Protein AF-A0AAV3XI80-F1 (afdb_monomer_lite)

Structure (mmCIF, N/CA/C/O backbone):
data_AF-A0AAV3XI80-F1
#
_entry.id   AF-A0AAV3XI80-F1
#
loop_
_atom_site.group_PDB
_atom_site.id
_atom_site.type_symbol
_atom_site.label_atom_id
_atom_site.label_alt_id
_atom_site.label_comp_id
_atom_site.label_asym_id
_atom_site.label_entity_id
_atom_site.label_seq_id
_atom_site.pdbx_PDB_ins_code
_atom_site.Cartn_x
_atom_site.Cartn_y
_atom_site.Cartn_z
_atom_site.occupancy
_atom_site.B_iso_or_equiv
_atom_site.auth_seq_id
_atom_site.auth_comp_id
_atom_site.auth_asym_id
_atom_site.auth_atom_id
_atom_site.pdbx_PDB_model_num
ATOM 1 N N . MET A 1 1 ? -12.464 -28.485 6.234 1.00 43.94 1 MET A N 1
ATOM 2 C CA . MET A 1 1 ? -12.632 -27.576 7.391 1.00 43.94 1 MET A CA 1
ATOM 3 C C . MET A 1 1 ? -13.169 -26.246 6.868 1.00 43.94 1 MET A C 1
ATOM 5 O O . MET A 1 1 ? -12.453 -25.568 6.142 1.00 43.94 1 MET A O 1
ATOM 9 N N . VAL A 1 2 ? -14.438 -25.920 7.130 1.00 58.50 2 VAL A N 1
ATOM 10 C CA . VAL A 1 2 ? -15.076 -24.680 6.644 1.00 58.50 2 VAL A CA 1
ATOM 11 C C . VAL A 1 2 ? -14.618 -23.522 7.533 1.00 58.50 2 VAL A C 1
ATOM 13 O O . VAL A 1 2 ? -14.799 -23.570 8.749 1.00 58.50 2 VAL A O 1
ATOM 16 N N . LYS A 1 3 ? -13.968 -22.505 6.955 1.00 66.88 3 LYS A N 1
ATOM 17 C CA . LYS A 1 3 ? -13.602 -21.285 7.688 1.00 66.88 3 LYS A CA 1
ATOM 18 C C . LYS A 1 3 ? -14.860 -20.434 7.860 1.00 66.88 3 LYS A C 1
ATOM 20 O O . LYS A 1 3 ? -15.544 -20.173 6.880 1.00 66.88 3 LYS A O 1
ATOM 25 N N . ALA A 1 4 ? -15.152 -20.010 9.089 1.00 74.50 4 ALA A N 1
ATOM 26 C CA . ALA A 1 4 ? -16.213 -19.043 9.348 1.00 74.50 4 ALA A CA 1
ATOM 27 C C . ALA A 1 4 ? -15.841 -17.707 8.693 1.00 74.50 4 ALA A C 1
ATOM 29 O O . ALA A 1 4 ? -14.723 -17.224 8.887 1.00 74.50 4 ALA A O 1
ATOM 30 N N . ILE A 1 5 ? -16.756 -17.155 7.899 1.00 78.50 5 ILE A N 1
ATOM 31 C CA . ILE A 1 5 ? -16.566 -15.886 7.202 1.00 78.50 5 ILE A CA 1
ATOM 32 C C . ILE A 1 5 ? -17.562 -14.881 7.766 1.00 78.50 5 ILE A C 1
ATOM 34 O O . ILE A 1 5 ? -18.748 -15.188 7.870 1.00 78.50 5 ILE A O 1
ATOM 38 N N . THR A 1 6 ? -17.070 -13.701 8.132 1.00 80.88 6 THR A N 1
ATOM 39 C CA . THR A 1 6 ? -17.883 -12.629 8.706 1.00 80.88 6 THR A CA 1
ATOM 40 C C . THR A 1 6 ? -17.968 -11.474 7.719 1.00 80.88 6 THR A C 1
ATOM 42 O O . THR A 1 6 ? -16.954 -11.071 7.138 1.00 80.88 6 THR A O 1
ATOM 45 N N . TYR A 1 7 ? -19.175 -10.940 7.557 1.00 81.19 7 TYR A N 1
ATOM 46 C CA . TYR A 1 7 ? -19.463 -9.774 6.731 1.00 81.19 7 TYR A CA 1
ATOM 47 C C . TYR A 1 7 ? -19.588 -8.541 7.621 1.00 81.19 7 TYR A C 1
ATOM 49 O O . TYR A 1 7 ? -20.214 -8.602 8.679 1.00 81.19 7 TYR A O 1
ATOM 57 N N . TRP A 1 8 ? -18.971 -7.443 7.199 1.00 79.56 8 TRP A N 1
ATOM 58 C CA . TRP A 1 8 ? -19.000 -6.168 7.905 1.00 79.56 8 TRP A CA 1
ATOM 59 C C . TRP A 1 8 ? -19.427 -5.063 6.955 1.00 79.56 8 TRP A C 1
ATOM 61 O O . TRP A 1 8 ? -18.959 -4.992 5.821 1.00 79.56 8 TRP A O 1
ATOM 71 N N . GLU A 1 9 ? -20.265 -4.174 7.460 1.00 79.75 9 GLU A N 1
ATOM 72 C CA . GLU A 1 9 ? -20.613 -2.917 6.821 1.00 79.75 9 GLU A CA 1
ATOM 73 C C . GLU A 1 9 ? -19.967 -1.796 7.633 1.00 79.75 9 GLU A C 1
ATOM 75 O O . GLU A 1 9 ? -20.142 -1.724 8.852 1.00 79.75 9 GLU A O 1
ATOM 80 N N . ILE A 1 10 ? -19.160 -0.964 6.977 1.00 74.69 10 ILE A N 1
ATOM 81 C CA . ILE A 1 10 ? -18.568 0.218 7.600 1.00 74.69 10 ILE A CA 1
ATOM 82 C C . ILE A 1 10 ? -19.129 1.437 6.883 1.00 74.69 10 ILE A C 1
ATOM 84 O O . ILE A 1 10 ? -18.866 1.645 5.695 1.00 74.69 10 ILE A O 1
ATOM 88 N N . THR A 1 11 ? -19.871 2.242 7.637 1.00 69.44 11 THR A N 1
ATOM 89 C CA . THR A 1 11 ? -20.332 3.564 7.220 1.00 69.44 11 THR A CA 1
ATOM 90 C C . THR A 1 11 ? -19.857 4.614 8.219 1.00 69.44 11 THR A C 1
ATOM 92 O O . THR A 1 11 ? -19.743 4.341 9.416 1.00 69.44 11 THR A O 1
ATOM 95 N N . THR A 1 12 ? -19.534 5.805 7.719 1.00 66.88 12 THR A N 1
ATOM 96 C CA . THR A 1 12 ? -19.098 6.942 8.545 1.00 66.88 12 THR A CA 1
ATOM 97 C C . THR A 1 12 ? -20.286 7.621 9.232 1.00 66.88 12 THR A C 1
ATOM 99 O O . THR A 1 12 ? -20.105 8.224 10.285 1.00 66.88 12 THR A O 1
ATOM 102 N N . ASP A 1 13 ? -21.488 7.497 8.658 1.00 60.41 13 ASP A N 1
ATOM 103 C CA . ASP A 1 13 ? -22.728 8.051 9.199 1.00 60.41 13 ASP A CA 1
ATOM 104 C C . ASP A 1 13 ? -23.920 7.182 8.757 1.00 60.41 13 ASP A C 1
ATOM 106 O O . ASP A 1 13 ? -24.078 6.892 7.569 1.00 60.41 13 ASP A O 1
ATOM 110 N N . THR A 1 14 ? -24.716 6.699 9.712 1.00 59.62 14 THR A N 1
ATOM 111 C CA . THR A 1 14 ? -25.793 5.716 9.476 1.00 59.62 14 THR A CA 1
ATOM 112 C C . THR A 1 14 ? -27.108 6.340 9.017 1.00 59.62 14 THR A C 1
ATOM 114 O O . THR A 1 14 ? -27.957 5.616 8.507 1.00 59.62 14 THR A O 1
ATOM 117 N N . GLU A 1 15 ? -27.300 7.652 9.193 1.00 65.25 15 GLU A N 1
ATOM 118 C CA . GLU A 1 15 ? -28.617 8.280 8.990 1.00 65.25 15 GLU A CA 1
ATOM 119 C C . GLU A 1 15 ? -28.716 9.184 7.751 1.00 65.25 15 GLU A C 1
ATOM 121 O O . GLU A 1 15 ? -29.821 9.411 7.263 1.00 65.25 15 GLU A O 1
ATOM 126 N N . THR A 1 16 ? -27.605 9.698 7.207 1.00 59.75 16 THR A N 1
ATOM 127 C CA . THR A 1 16 ? -27.656 10.784 6.199 1.00 59.75 16 THR A CA 1
ATOM 128 C C . THR A 1 16 ? -26.863 10.551 4.911 1.00 59.75 16 THR A C 1
ATOM 130 O O . THR A 1 16 ? -26.958 11.372 3.996 1.00 59.75 16 THR A O 1
ATOM 133 N N . MET A 1 17 ? -26.097 9.461 4.785 1.00 52.34 17 MET A N 1
ATOM 134 C CA . MET A 1 17 ? -25.157 9.301 3.668 1.00 52.34 17 MET A CA 1
ATOM 135 C C . MET A 1 17 ? -25.682 8.344 2.575 1.00 52.34 17 MET A C 1
ATOM 137 O O . MET A 1 17 ? -26.203 7.279 2.900 1.00 52.34 17 MET A O 1
ATOM 141 N N . PRO A 1 18 ? -25.560 8.689 1.275 1.00 58.09 18 PRO A N 1
ATOM 142 C CA . PRO A 1 18 ? -26.010 7.826 0.182 1.00 58.09 18 PRO A CA 1
ATOM 143 C C . PRO A 1 18 ? -25.082 6.606 -0.012 1.00 58.09 18 PRO A C 1
ATOM 145 O O . PRO A 1 18 ? -23.895 6.663 0.318 1.00 58.09 18 PRO A O 1
ATOM 148 N N . GLU A 1 19 ? -25.627 5.507 -0.557 1.00 57.25 19 GLU A N 1
ATOM 149 C CA . GLU A 1 19 ? -25.016 4.156 -0.639 1.00 57.25 19 GLU A CA 1
ATOM 150 C C . GLU A 1 19 ? -23.568 4.120 -1.166 1.00 57.25 19 GLU A C 1
ATOM 152 O O . GLU A 1 19 ? -22.780 3.241 -0.823 1.00 57.25 19 GLU A O 1
ATOM 157 N N . ASN A 1 20 ? -23.192 5.102 -1.979 1.00 60.88 20 ASN A N 1
ATOM 158 C CA . ASN A 1 20 ? -21.884 5.262 -2.609 1.00 60.88 20 ASN A CA 1
ATOM 159 C C . ASN A 1 20 ? -20.711 5.513 -1.640 1.00 60.88 20 ASN A C 1
ATOM 161 O O . ASN A 1 20 ? -19.561 5.494 -2.081 1.00 60.88 20 ASN A O 1
ATOM 165 N N . TYR A 1 21 ? -20.968 5.714 -0.346 1.00 60.56 21 TYR A N 1
ATOM 166 C CA . TYR A 1 21 ? -19.924 5.880 0.674 1.00 60.56 21 TYR A CA 1
ATOM 167 C C . TYR A 1 21 ? -19.842 4.719 1.678 1.00 60.56 21 TYR A C 1
ATOM 169 O O . TYR A 1 21 ? -18.978 4.731 2.559 1.00 60.56 21 TYR A O 1
ATOM 177 N N . THR A 1 22 ? -20.691 3.699 1.536 1.00 72.56 22 THR A N 1
ATOM 178 C CA . THR A 1 22 ? -20.679 2.507 2.391 1.00 72.56 22 THR A CA 1
ATOM 179 C C . THR A 1 22 ? -19.687 1.481 1.849 1.00 72.56 22 THR A C 1
ATOM 181 O O . THR A 1 22 ? -19.727 1.119 0.673 1.00 72.56 22 THR A O 1
ATOM 184 N N . THR A 1 23 ? -18.777 0.987 2.697 1.00 73.75 23 THR A N 1
ATOM 185 C CA . THR A 1 23 ? -17.828 -0.065 2.296 1.00 73.75 23 THR A CA 1
ATOM 186 C C . THR A 1 23 ? -18.173 -1.391 2.961 1.00 73.75 23 THR A C 1
ATOM 188 O O . THR A 1 23 ? -18.253 -1.487 4.187 1.00 73.75 23 THR A O 1
ATOM 191 N N . PHE A 1 24 ? -18.321 -2.430 2.141 1.00 81.62 24 PHE A N 1
ATOM 192 C CA . PHE A 1 24 ? -18.587 -3.793 2.590 1.00 81.62 24 PHE A CA 1
ATOM 193 C C . PHE A 1 24 ? -17.295 -4.612 2.636 1.00 81.62 24 PHE A C 1
ATOM 195 O O . PHE A 1 24 ? 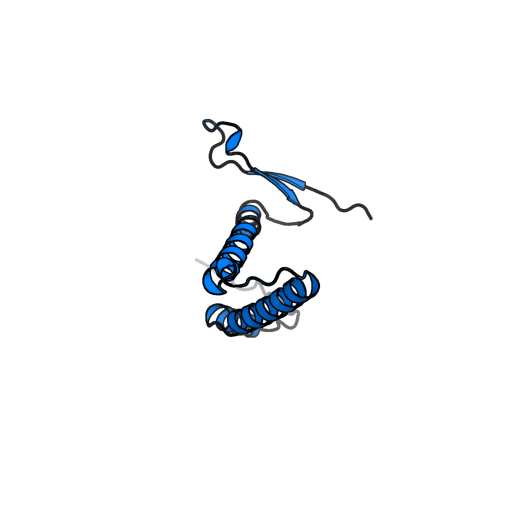-16.520 -4.637 1.678 1.00 81.62 24 PHE A O 1
ATOM 202 N N . PHE A 1 25 ? -17.078 -5.318 3.744 1.00 82.00 25 PHE A N 1
ATOM 203 C CA . PHE A 1 25 ? -15.908 -6.160 3.973 1.00 82.00 25 PHE A CA 1
ATOM 204 C C . PHE A 1 25 ? -16.296 -7.600 4.253 1.00 82.00 25 PHE A C 1
ATOM 206 O O . PHE A 1 25 ? -17.277 -7.888 4.933 1.00 82.00 25 PHE A O 1
ATOM 213 N N . MET A 1 26 ? -15.444 -8.510 3.798 1.00 83.62 26 MET A N 1
ATOM 214 C CA . MET A 1 26 ? -15.527 -9.932 4.092 1.00 83.62 26 MET A CA 1
ATOM 215 C C . MET A 1 26 ? -14.182 -10.366 4.666 1.00 83.62 26 MET A C 1
ATOM 217 O O . MET A 1 26 ? -13.138 -10.117 4.063 1.00 83.62 26 MET A O 1
ATOM 221 N N . THR A 1 27 ? -14.184 -10.979 5.849 1.00 82.94 27 THR A N 1
ATOM 222 C CA . THR A 1 27 ? -12.943 -11.388 6.517 1.00 82.94 27 THR A CA 1
ATOM 223 C C . THR A 1 27 ? -13.091 -12.721 7.241 1.00 82.94 27 THR A C 1
ATOM 225 O O . THR A 1 27 ? -14.169 -13.083 7.709 1.00 82.94 27 THR A O 1
ATOM 228 N N . ASN A 1 28 ? -11.985 -13.461 7.324 1.00 85.56 28 ASN A N 1
ATOM 229 C CA . ASN A 1 28 ? -11.856 -14.693 8.103 1.00 85.56 28 ASN A CA 1
ATOM 230 C C . ASN A 1 28 ? -11.116 -14.468 9.438 1.00 85.56 28 ASN A C 1
ATOM 232 O O . ASN A 1 28 ? -10.820 -15.434 10.148 1.00 85.56 28 ASN A O 1
ATOM 236 N N . ILE A 1 29 ? -10.786 -13.212 9.757 1.00 82.12 29 ILE A N 1
ATOM 237 C CA . ILE A 1 29 ? -10.088 -12.838 10.986 1.00 82.12 29 ILE A CA 1
ATOM 238 C C . ILE A 1 29 ? -11.066 -12.972 12.160 1.00 82.12 29 ILE A C 1
ATOM 240 O O . ILE A 1 29 ? -12.228 -12.578 12.068 1.00 82.12 29 ILE A O 1
ATOM 244 N N . LYS A 1 30 ? -10.600 -13.544 13.274 1.00 77.38 30 LYS A N 1
ATOM 245 C CA . LYS A 1 30 ? -11.377 -13.712 14.512 1.00 77.38 30 LYS A CA 1
ATOM 246 C C . LYS A 1 30 ? -10.862 -12.731 15.570 1.00 77.38 30 LYS A C 1
ATOM 248 O O . LYS A 1 30 ? -9.652 -12.605 15.719 1.00 77.38 30 LYS A O 1
ATOM 253 N N . GLY A 1 31 ? -11.749 -12.060 16.311 1.00 76.50 31 GLY A N 1
ATOM 254 C CA . GLY A 1 31 ? -11.377 -11.164 17.422 1.00 76.50 31 GLY A CA 1
ATOM 255 C C . GLY A 1 31 ? -12.169 -9.850 17.474 1.00 76.50 31 GLY A C 1
ATOM 256 O O . GLY A 1 31 ? -13.151 -9.675 16.752 1.00 76.50 31 GLY A O 1
ATOM 257 N N . LYS A 1 32 ? -11.742 -8.910 18.335 1.00 73.12 32 LYS A N 1
ATOM 258 C CA . LYS A 1 32 ? -12.301 -7.544 18.416 1.00 73.12 32 LYS A CA 1
ATOM 259 C C . LYS A 1 32 ? -11.886 -6.734 17.181 1.00 73.12 32 LYS A C 1
ATOM 261 O O . LYS A 1 32 ? -10.840 -6.103 17.169 1.00 73.12 32 LYS A O 1
ATOM 266 N N . LEU A 1 33 ? -12.724 -6.760 16.147 1.00 74.88 33 LEU A N 1
ATOM 267 C CA . LEU A 1 33 ? -12.426 -6.171 14.834 1.00 74.88 33 LEU A CA 1
ATOM 268 C C . LEU A 1 33 ? -13.023 -4.779 14.596 1.00 74.88 33 LEU A C 1
ATOM 270 O O . LEU A 1 33 ? -12.639 -4.132 13.630 1.00 74.88 33 LEU A O 1
ATOM 274 N N . LYS A 1 34 ? -13.926 -4.299 15.461 1.00 71.12 34 LYS A N 1
ATOM 275 C CA . LYS A 1 34 ? -14.735 -3.094 15.201 1.00 71.12 34 LYS A CA 1
ATOM 276 C C . LYS A 1 34 ? -13.904 -1.851 14.839 1.00 71.12 34 LYS A C 1
ATOM 278 O O . LYS A 1 34 ? -14.281 -1.133 13.924 1.00 71.12 34 LYS A O 1
ATOM 283 N N . ASN A 1 35 ? -12.770 -1.637 15.508 1.00 72.75 35 ASN A N 1
ATOM 284 C CA . ASN A 1 35 ? -11.892 -0.493 15.231 1.00 72.75 35 ASN A CA 1
ATOM 285 C C . ASN A 1 35 ? -10.724 -0.885 14.308 1.00 72.75 35 ASN A C 1
ATOM 287 O O . ASN A 1 35 ? -10.385 -0.163 13.381 1.00 72.75 35 ASN A O 1
ATOM 291 N N . THR A 1 36 ? -10.157 -2.076 14.506 1.00 80.38 36 THR A N 1
ATOM 292 C CA . THR A 1 36 ? -8.939 -2.520 13.812 1.00 80.38 36 THR A CA 1
ATOM 293 C C . THR A 1 36 ? -9.177 -2.933 12.356 1.00 80.38 36 THR A C 1
ATOM 295 O O . THR A 1 36 ? -8.262 -2.855 11.543 1.00 80.38 36 THR A O 1
ATOM 298 N N . LEU A 1 37 ? -10.387 -3.372 11.987 1.00 83.25 37 LEU A N 1
ATOM 299 C CA . LEU A 1 37 ? -10.685 -3.808 10.616 1.00 83.25 37 LEU A CA 1
ATOM 300 C C . LEU A 1 37 ? -10.558 -2.656 9.612 1.00 83.25 37 LEU A C 1
ATOM 302 O O . LEU A 1 37 ? -10.006 -2.849 8.528 1.00 83.25 37 LEU A O 1
ATOM 306 N N . GLY A 1 38 ? -11.023 -1.462 9.994 1.00 80.25 38 GLY A N 1
ATOM 307 C CA . GLY A 1 38 ? -10.871 -0.252 9.189 1.00 80.25 38 GLY A CA 1
ATOM 308 C C . GLY A 1 38 ? -9.401 0.114 8.989 1.00 80.25 38 GLY A C 1
ATOM 309 O O . GLY A 1 38 ? -8.985 0.370 7.860 1.00 80.25 38 GLY A O 1
ATOM 310 N N . ASP A 1 39 ? -8.601 0.058 10.055 1.00 83.00 39 ASP A N 1
ATOM 311 C CA . ASP A 1 39 ? -7.163 0.343 9.998 1.00 83.00 39 ASP A CA 1
ATOM 312 C C . ASP A 1 39 ? -6.415 -0.661 9.113 1.00 83.00 39 ASP A C 1
ATOM 314 O O . ASP A 1 39 ? -5.637 -0.263 8.244 1.00 83.00 39 ASP A O 1
ATOM 318 N N . ILE A 1 40 ? -6.703 -1.959 9.261 1.00 84.69 40 ILE A N 1
ATOM 319 C CA . ILE A 1 40 ? -6.111 -3.018 8.430 1.00 84.69 40 ILE A CA 1
ATOM 320 C C . ILE A 1 40 ? -6.466 -2.805 6.959 1.00 84.69 40 ILE A C 1
ATOM 322 O O . ILE A 1 40 ? -5.601 -2.924 6.094 1.00 84.69 40 ILE A O 1
ATOM 326 N N . TYR A 1 41 ? -7.719 -2.474 6.646 1.00 84.69 41 TYR A N 1
ATOM 327 C CA . TYR A 1 41 ? -8.105 -2.265 5.255 1.00 84.69 41 TYR A CA 1
ATOM 328 C C . TYR A 1 41 ? -7.476 -1.005 4.652 1.00 84.69 41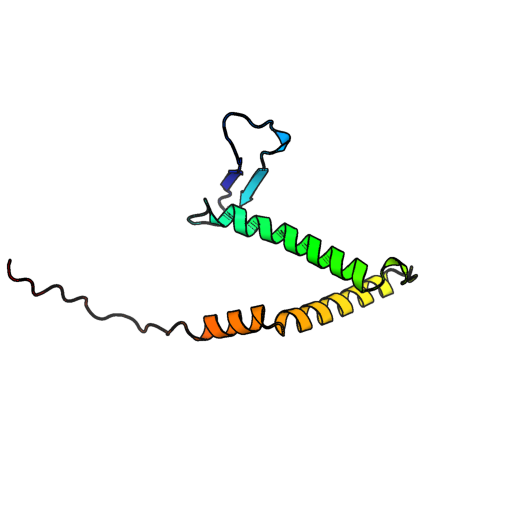 TYR A C 1
ATOM 330 O O . TYR A 1 41 ? -7.078 -1.016 3.485 1.00 84.69 41 TYR A O 1
ATOM 338 N N . ARG A 1 42 ? -7.303 0.060 5.445 1.00 83.12 42 ARG A N 1
ATOM 339 C CA . ARG A 1 42 ? -6.597 1.278 5.011 1.00 83.12 42 ARG A CA 1
ATOM 340 C C . ARG A 1 42 ? -5.148 1.006 4.597 1.00 83.12 42 ARG A C 1
ATOM 342 O O . ARG A 1 42 ? -4.636 1.722 3.738 1.00 83.12 42 ARG A O 1
ATOM 349 N N . LEU A 1 43 ? -4.505 -0.049 5.114 1.00 85.38 43 LEU A N 1
ATOM 350 C CA . LEU A 1 43 ? -3.175 -0.480 4.651 1.00 85.38 43 LEU A CA 1
ATOM 351 C C . LEU A 1 43 ? -3.141 -0.800 3.149 1.00 85.38 43 LEU A C 1
ATOM 353 O O . LEU A 1 43 ? -2.105 -0.611 2.515 1.00 85.38 43 LEU A O 1
ATOM 357 N N . ARG A 1 44 ? -4.266 -1.202 2.541 1.00 86.62 44 ARG A N 1
ATOM 358 C CA . ARG A 1 44 ? -4.351 -1.425 1.089 1.00 86.62 44 ARG A CA 1
ATOM 359 C C . ARG A 1 44 ? -4.024 -0.160 0.296 1.00 86.62 44 ARG A C 1
ATOM 361 O O . ARG A 1 44 ? -3.349 -0.239 -0.725 1.00 86.62 44 ARG A O 1
ATOM 368 N N . THR A 1 45 ? -4.477 1.000 0.762 1.00 87.75 45 THR A N 1
ATOM 369 C CA . THR A 1 45 ? -4.224 2.275 0.082 1.00 87.75 45 THR A CA 1
ATOM 370 C C . THR A 1 45 ? -2.729 2.604 0.070 1.00 87.75 45 THR A C 1
ATOM 372 O O . THR A 1 45 ? -2.208 3.099 -0.925 1.00 87.75 45 THR A O 1
ATOM 375 N N . TRP A 1 46 ? -1.998 2.257 1.133 1.00 85.38 46 TRP A N 1
ATOM 376 C CA . TRP A 1 46 ? -0.544 2.441 1.188 1.00 85.38 46 TRP A CA 1
ATOM 377 C C . TRP A 1 46 ? 0.206 1.596 0.155 1.00 85.38 46 TRP A C 1
ATOM 379 O O . TRP A 1 46 ? 1.201 2.059 -0.400 1.00 85.38 46 TRP A O 1
ATOM 389 N N . VAL A 1 47 ? -0.297 0.401 -0.169 1.00 85.69 47 VAL A N 1
ATOM 390 C CA . VAL A 1 47 ? 0.252 -0.422 -1.259 1.00 85.69 47 VAL A CA 1
ATOM 391 C C . VAL A 1 47 ? 0.109 0.298 -2.604 1.00 85.69 47 VAL A C 1
ATOM 393 O O . VAL A 1 47 ? 1.062 0.357 -3.381 1.00 85.69 47 VAL A O 1
ATOM 396 N N . GLU A 1 48 ? -1.052 0.898 -2.869 1.00 86.75 48 GLU A N 1
ATOM 397 C CA . GLU A 1 48 ? -1.293 1.676 -4.090 1.00 86.75 48 GLU A CA 1
ATOM 398 C C . GLU A 1 48 ? -0.361 2.891 -4.189 1.00 86.75 48 GLU A C 1
ATOM 400 O O . GLU A 1 48 ? 0.258 3.113 -5.236 1.00 86.75 48 GLU A O 1
ATOM 405 N N . TYR A 1 49 ? -0.197 3.637 -3.093 1.00 85.50 49 TYR A N 1
ATOM 406 C CA . TYR A 1 49 ? 0.743 4.757 -3.036 1.00 85.50 49 TYR A CA 1
ATOM 407 C C . TYR A 1 49 ? 2.188 4.313 -3.286 1.00 85.50 49 TYR A C 1
ATOM 409 O O . TYR A 1 49 ? 2.883 4.959 -4.073 1.00 85.50 49 TYR A O 1
ATOM 417 N N . GLY A 1 50 ? 2.620 3.187 -2.709 1.00 82.06 50 GLY A N 1
ATOM 418 C CA . GLY A 1 50 ? 3.949 2.621 -2.952 1.00 82.06 50 GLY A CA 1
ATOM 419 C C . GLY A 1 50 ? 4.185 2.309 -4.432 1.00 82.06 50 GLY A C 1
ATOM 420 O O . GLY A 1 50 ? 5.198 2.717 -5.003 1.00 82.06 50 GLY A O 1
ATOM 421 N N . PHE A 1 51 ? 3.214 1.677 -5.102 1.00 80.25 51 PHE A N 1
ATOM 422 C CA . PHE A 1 51 ? 3.299 1.427 -6.544 1.00 80.25 51 PHE A CA 1
ATOM 423 C C . PHE A 1 51 ? 3.296 2.709 -7.375 1.00 80.25 51 PHE A C 1
ATOM 425 O O . PHE A 1 51 ? 3.985 2.774 -8.396 1.00 80.25 51 PHE A O 1
ATOM 432 N N . ARG A 1 52 ? 2.526 3.725 -6.977 1.00 83.56 52 ARG A N 1
ATOM 433 C CA . ARG A 1 52 ? 2.500 5.016 -7.671 1.00 83.56 52 ARG A CA 1
ATOM 434 C C . ARG A 1 52 ? 3.855 5.710 -7.587 1.00 83.56 52 ARG A C 1
ATOM 436 O O . ARG A 1 52 ? 4.363 6.140 -8.620 1.00 83.56 52 ARG A O 1
ATOM 443 N N . GLN A 1 53 ? 4.451 5.741 -6.399 1.00 81.19 53 GLN A N 1
ATOM 444 C CA . GLN A 1 53 ? 5.778 6.306 -6.184 1.00 81.19 53 GLN A CA 1
ATOM 445 C C . GLN A 1 53 ? 6.840 5.541 -6.981 1.00 81.19 53 GLN A C 1
ATOM 447 O O . GLN A 1 53 ? 7.622 6.161 -7.690 1.00 81.19 53 GLN A O 1
ATOM 452 N N . CYS A 1 54 ? 6.811 4.202 -6.969 1.00 77.06 54 CYS A N 1
ATOM 453 C CA . CYS A 1 54 ? 7.741 3.396 -7.764 1.00 77.06 54 CYS A CA 1
ATOM 454 C C . CYS A 1 54 ? 7.655 3.726 -9.262 1.00 77.06 54 CYS A C 1
ATO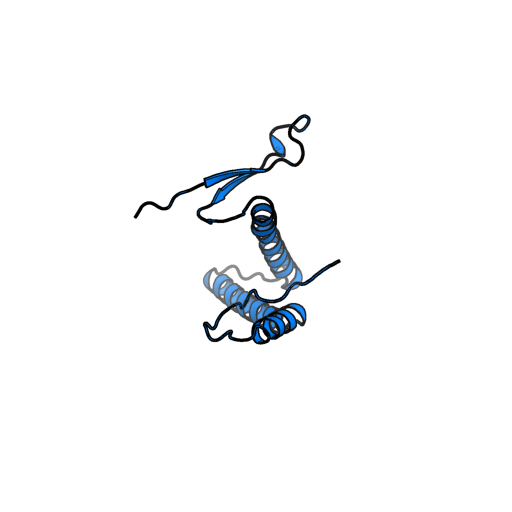M 456 O O . CYS A 1 54 ? 8.675 3.840 -9.927 1.00 77.06 54 CYS A O 1
ATOM 458 N N . LYS A 1 55 ? 6.453 3.919 -9.814 1.00 75.56 55 LYS A N 1
ATOM 459 C CA . LYS A 1 55 ? 6.300 4.267 -11.238 1.00 75.56 55 LYS A CA 1
ATOM 460 C C . LYS A 1 55 ? 6.769 5.689 -11.555 1.00 75.56 55 LYS A C 1
ATOM 462 O O . LYS A 1 55 ? 7.318 5.905 -12.633 1.00 75.56 55 LYS A O 1
ATOM 467 N N . GLN A 1 56 ? 6.516 6.641 -10.655 1.00 77.19 56 GLN A N 1
ATOM 468 C CA . GLN A 1 56 ? 6.869 8.051 -10.845 1.00 77.19 56 GLN A CA 1
ATOM 469 C C . GLN A 1 56 ? 8.377 8.290 -10.706 1.00 77.19 56 GLN A C 1
ATOM 471 O O . GLN A 1 56 ? 8.968 8.908 -11.584 1.00 77.19 56 GLN A O 1
ATOM 476 N N . GLU A 1 57 ? 8.997 7.758 -9.653 1.00 73.88 57 GLU A N 1
ATOM 477 C CA . GLU A 1 57 ? 10.415 7.982 -9.337 1.00 73.88 57 GLU A CA 1
ATOM 478 C C . GLU A 1 57 ? 11.360 7.175 -10.235 1.00 73.88 57 GLU A C 1
ATOM 480 O O . GLU A 1 57 ? 12.459 7.624 -10.546 1.00 73.88 57 GLU A O 1
ATOM 485 N N . LEU A 1 58 ? 10.947 5.986 -10.692 1.00 64.75 58 LEU A N 1
ATOM 486 C CA . LEU A 1 58 ? 11.802 5.134 -11.527 1.00 64.75 58 LEU A CA 1
ATOM 487 C C . LEU A 1 58 ? 11.642 5.355 -13.032 1.00 64.75 58 LEU A C 1
ATOM 489 O O . LEU A 1 58 ? 12.073 4.518 -13.827 1.00 64.75 58 LEU A O 1
ATOM 493 N N . GLY A 1 59 ? 11.038 6.475 -13.435 1.00 63.53 59 GLY A N 1
ATOM 494 C CA . GLY A 1 59 ? 10.997 6.871 -14.838 1.00 63.53 59 GLY A CA 1
ATOM 495 C C . GLY A 1 59 ? 10.291 5.846 -15.724 1.00 63.53 59 GLY A C 1
ATOM 496 O O . GLY A 1 59 ? 10.748 5.586 -16.834 1.00 63.53 59 GLY A O 1
ATOM 497 N N . TRP A 1 60 ? 9.169 5.265 -15.270 1.00 63.66 60 TRP A N 1
ATOM 498 C CA . TRP A 1 60 ? 8.357 4.350 -16.092 1.00 63.66 60 TRP A CA 1
ATOM 499 C C . TRP A 1 60 ? 8.034 4.944 -17.475 1.00 63.66 60 TRP A C 1
ATOM 501 O O . TRP A 1 60 ? 7.987 4.227 -18.469 1.00 63.66 60 TRP A O 1
ATOM 511 N N . THR A 1 61 ? 7.845 6.264 -17.550 1.00 63.66 61 THR A N 1
ATOM 512 C CA . THR A 1 61 ? 7.614 6.998 -18.803 1.00 63.66 61 THR A CA 1
ATOM 513 C C . THR A 1 61 ? 8.841 7.082 -19.713 1.00 63.66 61 THR A C 1
ATOM 515 O O . THR A 1 61 ? 8.680 7.268 -20.917 1.00 63.66 61 THR A O 1
ATOM 518 N N . ASP A 1 62 ? 10.046 6.952 -19.160 1.00 62.84 62 ASP A N 1
ATOM 519 C CA . ASP A 1 62 ? 11.322 7.038 -19.881 1.00 62.84 62 ASP A CA 1
ATOM 520 C C . ASP A 1 62 ? 11.828 5.645 -20.315 1.00 62.84 62 ASP A C 1
ATOM 522 O O . ASP A 1 62 ? 12.538 5.487 -21.312 1.00 62.84 62 ASP A O 1
ATOM 526 N N . TYR A 1 63 ? 11.390 4.589 -19.618 1.00 64.62 63 TYR A N 1
ATOM 527 C CA . TYR A 1 63 ? 11.769 3.203 -19.888 1.00 64.62 63 TYR A CA 1
ATOM 528 C C . TYR A 1 63 ? 10.975 2.606 -21.066 1.00 64.62 63 TYR A C 1
ATOM 530 O O . TYR A 1 63 ? 9.930 1.980 -20.905 1.00 64.62 63 TYR A O 1
ATOM 538 N N . ARG A 1 64 ? 11.493 2.747 -22.293 1.00 64.81 64 ARG A N 1
ATOM 539 C CA . ARG A 1 64 ? 10.890 2.193 -23.529 1.00 64.81 64 ARG A CA 1
ATOM 540 C C . ARG A 1 64 ? 11.143 0.694 -23.745 1.00 64.81 64 ARG A C 1
ATOM 542 O O . ARG A 1 64 ? 11.299 0.238 -24.878 1.00 64.81 64 ARG A O 1
ATOM 549 N N . VAL A 1 65 ? 11.221 -0.095 -22.678 1.00 62.72 65 VAL A N 1
ATOM 550 C CA . VAL A 1 65 ? 11.392 -1.548 -22.799 1.00 62.72 65 VAL A CA 1
ATOM 551 C C . VAL A 1 65 ? 10.030 -2.185 -23.045 1.00 62.72 65 VAL A C 1
ATOM 553 O O . VAL A 1 65 ? 9.198 -2.260 -22.152 1.00 62.72 65 VAL A O 1
ATOM 556 N N . THR A 1 66 ? 9.805 -2.653 -24.271 1.00 74.00 66 THR A N 1
ATOM 557 C CA . THR A 1 66 ? 8.538 -3.269 -24.707 1.00 74.00 66 THR A CA 1
ATOM 558 C C . THR A 1 66 ? 8.505 -4.787 -24.529 1.00 74.00 66 THR A C 1
ATOM 560 O O . THR A 1 66 ? 7.456 -5.411 -24.665 1.00 74.00 66 THR A O 1
ATOM 563 N N . ASN A 1 67 ? 9.647 -5.408 -24.229 1.00 83.44 67 ASN A N 1
ATOM 564 C CA . ASN A 1 67 ? 9.743 -6.852 -24.061 1.00 83.44 67 ASN A CA 1
ATOM 565 C C . ASN A 1 67 ? 9.363 -7.262 -22.630 1.00 83.44 67 ASN A C 1
ATOM 567 O O . ASN A 1 67 ? 10.058 -6.920 -21.670 1.00 83.44 67 ASN A O 1
ATOM 571 N N . PHE A 1 68 ? 8.297 -8.058 -22.511 1.00 83.94 68 PHE A N 1
ATOM 572 C CA . PHE A 1 68 ? 7.734 -8.539 -21.246 1.00 83.94 68 PHE A CA 1
ATOM 573 C C . PHE A 1 68 ? 8.765 -9.155 -20.296 1.00 83.94 68 PHE A C 1
ATOM 575 O O . PHE A 1 68 ? 8.790 -8.812 -19.117 1.00 83.94 68 PHE A O 1
ATOM 582 N N . LYS A 1 69 ? 9.685 -9.985 -20.803 1.00 88.19 69 LYS A N 1
ATOM 583 C CA . LYS A 1 69 ? 10.695 -10.650 -19.962 1.00 88.19 69 LYS A CA 1
ATOM 584 C C . LYS A 1 69 ? 11.629 -9.651 -19.275 1.00 88.19 69 LYS A C 1
ATOM 586 O O . LYS A 1 69 ? 12.082 -9.869 -18.152 1.00 88.19 69 LYS A O 1
ATOM 591 N N . HIS A 1 70 ? 11.936 -8.548 -19.954 1.00 83.50 70 HIS A N 1
ATOM 592 C CA . HIS A 1 70 ? 12.768 -7.491 -19.391 1.00 83.50 70 HIS A CA 1
ATOM 593 C C . HIS A 1 70 ? 11.986 -6.622 -18.402 1.00 83.50 70 HIS A C 1
ATOM 595 O O . HIS A 1 70 ? 12.551 -6.244 -17.379 1.00 83.50 70 HIS A O 1
ATOM 601 N N . ILE A 1 71 ? 10.694 -6.382 -18.651 1.00 82.81 71 ILE A N 1
ATOM 602 C CA . ILE A 1 71 ? 9.795 -5.678 -17.724 1.00 82.81 71 ILE A CA 1
ATOM 603 C C . ILE A 1 71 ? 9.674 -6.447 -16.400 1.00 82.81 71 ILE A C 1
ATOM 605 O O . ILE A 1 71 ? 9.837 -5.856 -15.336 1.00 82.81 71 ILE A O 1
ATOM 609 N N . GLU A 1 72 ? 9.454 -7.762 -16.445 1.00 87.25 72 GLU A N 1
ATOM 610 C CA . GLU A 1 72 ? 9.352 -8.602 -15.241 1.00 87.25 72 GLU A CA 1
ATOM 611 C C . GLU A 1 72 ? 10.647 -8.603 -14.424 1.00 87.25 72 GLU A C 1
ATOM 613 O O . GLU A 1 72 ? 10.630 -8.437 -13.200 1.00 87.25 72 GLU A O 1
ATOM 618 N N . ARG A 1 73 ? 11.795 -8.749 -15.100 1.00 87.44 73 ARG A N 1
ATOM 619 C CA . ARG A 1 73 ? 13.104 -8.713 -14.439 1.00 87.44 73 ARG A CA 1
ATOM 620 C C . ARG A 1 73 ? 13.383 -7.344 -13.825 1.00 87.44 73 ARG A C 1
ATOM 622 O O . ARG A 1 73 ? 13.903 -7.280 -12.714 1.00 87.44 73 ARG A O 1
ATOM 629 N N . TRP A 1 74 ? 13.029 -6.270 -14.527 1.00 83.31 74 TRP A N 1
ATOM 630 C CA . TRP A 1 74 ? 13.145 -4.911 -14.013 1.00 83.31 74 TRP A CA 1
ATOM 631 C C . TRP A 1 74 ? 12.292 -4.737 -12.753 1.00 83.31 74 TRP A C 1
ATOM 633 O O . TRP A 1 74 ? 12.845 -4.431 -11.701 1.00 83.31 74 TRP A O 1
ATOM 643 N N . TRP A 1 75 ? 10.994 -5.062 -12.807 1.00 84.75 75 TRP A N 1
ATOM 644 C CA . TRP A 1 75 ? 10.095 -4.995 -11.646 1.00 84.75 75 TRP A CA 1
ATOM 645 C C . TRP A 1 75 ? 10.599 -5.808 -10.457 1.00 84.75 75 TRP A C 1
ATOM 647 O O . TRP A 1 75 ? 10.515 -5.338 -9.324 1.00 84.75 75 TRP A O 1
ATOM 657 N N . SER A 1 76 ? 11.165 -6.990 -10.708 1.00 88.62 76 SER A N 1
ATOM 658 C CA . SER A 1 76 ? 11.745 -7.830 -9.657 1.00 88.62 76 SER A CA 1
ATOM 659 C C . SER A 1 76 ? 12.905 -7.127 -8.949 1.00 88.62 76 SER A C 1
ATOM 661 O O . SER A 1 76 ? 12.944 -7.094 -7.722 1.00 88.62 76 SER A O 1
ATOM 663 N N . ILE A 1 77 ? 13.819 -6.504 -9.703 1.00 87.69 77 ILE A N 1
ATOM 664 C CA . ILE A 1 77 ? 14.944 -5.741 -9.138 1.00 87.69 77 ILE A CA 1
ATOM 665 C C . ILE A 1 77 ? 14.430 -4.539 -8.342 1.00 87.69 77 ILE A C 1
ATOM 667 O O . ILE A 1 77 ? 14.878 -4.317 -7.217 1.00 87.69 77 ILE A O 1
ATOM 671 N N . ILE A 1 78 ? 13.468 -3.793 -8.892 1.00 83.81 78 ILE A N 1
ATOM 672 C CA . ILE A 1 78 ? 12.896 -2.618 -8.227 1.00 83.81 78 ILE A CA 1
ATOM 673 C C . ILE A 1 78 ? 12.235 -3.005 -6.907 1.00 83.81 78 ILE A C 1
ATOM 675 O O . ILE A 1 78 ? 12.501 -2.373 -5.886 1.00 83.81 78 ILE A O 1
ATOM 679 N N . LEU A 1 79 ? 11.435 -4.073 -6.898 1.00 85.12 79 LEU A N 1
ATOM 680 C CA . LEU A 1 79 ? 10.772 -4.547 -5.688 1.00 85.12 79 LEU A CA 1
ATOM 681 C C . LEU A 1 79 ? 11.790 -4.993 -4.628 1.00 85.12 79 LEU A C 1
ATOM 683 O O . LEU A 1 79 ? 11.620 -4.673 -3.451 1.00 85.12 79 LEU A O 1
ATOM 687 N N . CYS A 1 80 ? 12.874 -5.669 -5.026 1.00 89.50 80 CYS A N 1
ATOM 688 C CA . CYS A 1 80 ? 13.951 -6.058 -4.113 1.00 89.50 80 CYS A CA 1
ATOM 689 C C . CYS A 1 80 ? 14.658 -4.843 -3.497 1.00 89.50 80 CYS A C 1
ATOM 691 O O . CYS A 1 80 ? 14.809 -4.779 -2.276 1.00 89.50 80 CYS A O 1
ATOM 693 N N . VAL A 1 81 ? 15.064 -3.871 -4.319 1.00 88.38 81 VAL A N 1
ATOM 694 C CA . VAL A 1 81 ? 15.760 -2.662 -3.849 1.00 88.38 81 VAL A CA 1
ATOM 695 C C . VAL A 1 81 ? 14.847 -1.830 -2.949 1.00 88.38 81 VAL A C 1
ATOM 697 O O . VAL A 1 81 ? 15.258 -1.435 -1.859 1.00 88.38 81 VAL A O 1
ATOM 700 N N . TYR A 1 82 ? 13.592 -1.625 -3.351 1.00 84.62 82 TYR A N 1
ATOM 701 C CA . TYR A 1 82 ? 12.604 -0.901 -2.553 1.00 84.62 82 TYR A CA 1
ATOM 702 C C . TYR A 1 82 ? 12.352 -1.582 -1.203 1.00 84.62 82 TYR A C 1
ATOM 704 O O . TYR A 1 82 ? 12.316 -0.911 -0.173 1.00 84.62 82 TYR A O 1
ATOM 712 N N . THR A 1 83 ? 12.244 -2.915 -1.181 1.00 86.38 83 THR A N 1
ATOM 713 C CA . THR A 1 83 ? 12.095 -3.685 0.065 1.00 86.38 83 THR A CA 1
ATOM 714 C C . THR A 1 83 ? 13.322 -3.531 0.963 1.00 86.38 83 THR A C 1
ATOM 716 O O . THR A 1 83 ? 13.175 -3.265 2.153 1.00 86.38 83 THR A O 1
ATOM 719 N N . MET A 1 84 ? 14.532 -3.631 0.403 1.00 89.75 84 MET A N 1
ATOM 720 C CA . MET A 1 84 ? 15.782 -3.462 1.151 1.00 89.75 84 MET A CA 1
ATOM 721 C C . MET A 1 84 ? 15.876 -2.072 1.797 1.00 89.75 84 MET A C 1
ATOM 723 O O . MET A 1 84 ? 16.171 -1.962 2.986 1.00 89.75 84 MET A O 1
ATOM 727 N N . ILE A 1 85 ? 15.581 -1.014 1.038 1.00 86.81 85 ILE A N 1
ATOM 728 C CA . ILE A 1 85 ? 15.598 0.366 1.541 1.00 86.81 85 ILE A CA 1
ATOM 729 C C . ILE A 1 85 ? 14.510 0.570 2.601 1.00 86.81 85 ILE A C 1
ATOM 731 O O . ILE A 1 85 ? 14.778 1.162 3.645 1.00 86.81 85 ILE A O 1
ATOM 735 N N . SER A 1 86 ? 13.302 0.047 2.369 1.00 85.38 86 SER A N 1
ATOM 736 C CA . SER A 1 86 ? 12.190 0.156 3.320 1.00 85.38 86 SER A CA 1
ATOM 737 C C . SER A 1 86 ? 12.532 -0.498 4.658 1.00 85.38 86 SER A C 1
ATOM 739 O O . SER A 1 86 ? 12.317 0.108 5.706 1.00 85.38 86 SER A O 1
ATOM 741 N N . LEU A 1 87 ? 13.136 -1.690 4.633 1.00 84.62 87 LEU A N 1
ATOM 742 C CA . LEU A 1 87 ? 13.576 -2.397 5.838 1.00 84.62 87 LEU A CA 1
ATOM 743 C C . LEU A 1 87 ? 14.696 -1.663 6.587 1.00 84.62 87 LEU A C 1
ATOM 745 O O . LEU A 1 87 ? 14.758 -1.745 7.811 1.00 84.62 87 LEU A O 1
ATOM 749 N N . ASN A 1 88 ? 15.549 -0.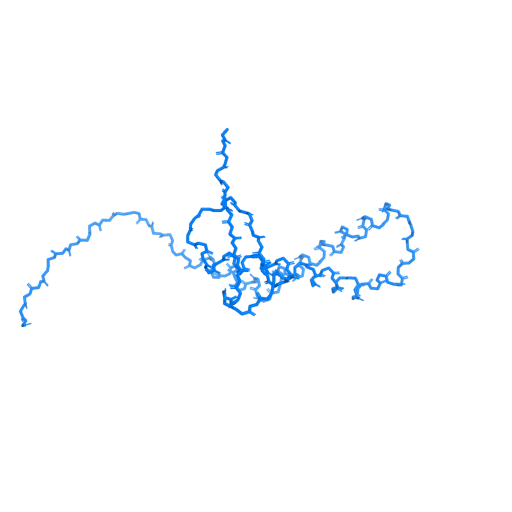930 5.869 1.00 84.88 88 ASN A N 1
ATOM 750 C CA . ASN A 1 88 ? 16.620 -0.130 6.463 1.00 84.88 88 ASN A CA 1
ATOM 751 C C . ASN A 1 88 ? 16.159 1.267 6.925 1.00 84.88 88 ASN A C 1
ATOM 753 O O . ASN A 1 88 ? 16.962 2.059 7.413 1.00 84.88 88 ASN A O 1
ATOM 757 N N . SER A 1 89 ? 14.880 1.608 6.753 1.00 86.25 89 SER A N 1
ATOM 758 C CA . SER A 1 89 ? 14.353 2.891 7.214 1.00 86.25 89 SER A CA 1
ATOM 759 C C . SER A 1 89 ? 14.180 2.913 8.735 1.00 86.25 89 SER A C 1
ATOM 761 O O . SER A 1 89 ? 13.837 1.908 9.363 1.00 86.25 89 SER A O 1
ATOM 763 N N . GLN A 1 90 ? 14.357 4.094 9.334 1.00 79.25 90 GLN A N 1
ATOM 764 C CA . GLN A 1 90 ? 14.294 4.282 10.787 1.00 79.25 90 GLN A CA 1
ATOM 765 C C . GLN A 1 90 ? 12.979 3.777 11.405 1.00 79.25 90 GLN A C 1
ATOM 767 O O . GLN A 1 90 ? 12.988 3.259 12.518 1.00 79.25 90 GLN A O 1
ATOM 772 N N . ALA A 1 91 ? 11.861 3.892 10.680 1.00 81.75 91 ALA A N 1
ATOM 773 C CA . ALA A 1 91 ? 10.548 3.434 11.131 1.00 81.75 91 ALA A CA 1
ATOM 774 C C . ALA A 1 91 ? 10.461 1.903 11.270 1.00 81.75 91 ALA A C 1
ATOM 776 O O . ALA A 1 91 ? 9.833 1.402 12.199 1.00 81.75 91 ALA A O 1
ATOM 777 N N . PHE A 1 92 ? 11.102 1.148 10.374 1.00 79.50 92 PHE A N 1
ATOM 778 C CA . PHE A 1 92 ? 11.142 -0.315 10.467 1.00 79.50 92 PHE A CA 1
ATOM 779 C C . PHE A 1 92 ? 12.219 -0.801 11.441 1.00 79.50 92 PHE A C 1
ATOM 781 O O . PHE A 1 92 ? 12.005 -1.789 12.148 1.00 79.50 92 PHE A O 1
ATOM 788 N N . LEU A 1 93 ? 13.341 -0.085 11.542 1.00 82.56 93 LEU A N 1
ATOM 789 C CA . LEU A 1 93 ? 14.375 -0.365 12.540 1.00 82.56 93 LEU A CA 1
ATOM 790 C C . LEU A 1 93 ? 13.846 -0.182 13.972 1.00 82.56 93 LEU A C 1
ATOM 792 O O . LEU A 1 93 ? 14.074 -1.049 14.814 1.00 82.56 93 LEU A O 1
ATOM 796 N N . SER A 1 94 ? 13.080 0.882 14.240 1.00 81.88 94 SER A N 1
ATOM 797 C CA . SER A 1 94 ? 12.472 1.115 15.558 1.00 81.88 94 SER A CA 1
ATOM 798 C C . SER A 1 94 ? 11.395 0.082 15.908 1.00 81.88 94 SER A C 1
ATOM 800 O O . SER A 1 94 ? 11.330 -0.373 17.050 1.00 81.88 94 SER A O 1
ATOM 802 N N . LEU A 1 95 ? 10.599 -0.368 14.929 1.00 81.06 95 LEU A N 1
ATOM 803 C CA . LEU A 1 95 ? 9.651 -1.473 15.112 1.00 81.06 95 LEU A CA 1
ATOM 804 C C . LEU A 1 95 ? 10.364 -2.784 15.472 1.00 81.06 95 LEU A C 1
ATOM 806 O O . LEU A 1 95 ? 9.950 -3.471 16.406 1.00 81.06 95 LEU A O 1
ATOM 810 N N . ASN A 1 96 ? 11.454 -3.126 14.780 1.00 73.62 96 ASN A N 1
ATOM 811 C CA . ASN A 1 96 ? 12.230 -4.326 15.099 1.00 73.62 96 ASN A CA 1
ATOM 812 C C . ASN A 1 96 ? 12.888 -4.251 16.482 1.00 73.62 96 ASN A C 1
ATOM 814 O O . ASN A 1 96 ? 12.937 -5.264 17.176 1.00 73.62 96 ASN A O 1
ATOM 818 N N . GLN A 1 97 ? 13.328 -3.064 16.907 1.00 70.12 97 GLN A N 1
ATOM 819 C CA . GLN A 1 97 ? 13.833 -2.841 18.263 1.00 70.12 97 GLN A CA 1
ATOM 820 C C . GLN A 1 97 ? 12.731 -3.016 19.315 1.00 70.12 97 GLN A C 1
ATOM 822 O O . GLN A 1 97 ? 12.950 -3.731 20.282 1.00 70.12 97 GLN A O 1
ATOM 827 N N . SER A 1 98 ? 11.529 -2.461 19.105 1.00 63.47 98 SER A N 1
ATOM 828 C CA . SER A 1 98 ? 10.403 -2.621 20.046 1.00 63.47 98 SER A CA 1
ATOM 829 C C . SER A 1 98 ? 9.951 -4.076 20.231 1.00 63.47 98 SER A C 1
ATOM 831 O O . SER A 1 98 ? 9.535 -4.452 21.322 1.00 63.47 98 SER A O 1
ATOM 833 N N . ARG A 1 99 ? 10.079 -4.916 19.193 1.00 59.41 99 ARG A N 1
ATOM 834 C CA . ARG A 1 99 ? 9.728 -6.344 19.258 1.00 59.41 99 ARG A CA 1
ATOM 835 C C . ARG A 1 99 ? 10.747 -7.174 20.051 1.00 59.41 99 ARG A C 1
ATOM 837 O O . ARG A 1 99 ? 10.401 -8.237 20.543 1.00 59.41 99 ARG A O 1
ATOM 844 N N . GLN A 1 100 ? 11.990 -6.709 20.175 1.00 56.03 100 GLN A N 1
ATOM 845 C CA . GLN A 1 100 ? 13.041 -7.388 20.946 1.00 56.03 100 GLN A CA 1
ATOM 846 C C . GLN A 1 100 ? 12.958 -7.090 22.455 1.00 56.03 100 GLN A C 1
ATOM 848 O O . GLN A 1 100 ? 13.666 -7.721 23.233 1.00 56.03 100 GLN A O 1
ATOM 853 N N . THR A 1 101 ? 12.109 -6.145 22.876 1.00 54.50 101 THR A N 1
ATOM 854 C CA . THR A 1 101 ? 11.994 -5.706 24.278 1.00 54.50 101 THR A CA 1
ATOM 855 C C . THR A 1 101 ? 10.763 -6.261 25.007 1.00 54.50 101 THR A C 1
ATOM 857 O O . THR A 1 101 ? 10.523 -5.867 26.146 1.00 54.50 101 THR A O 1
ATOM 860 N N . GLU A 1 102 ? 9.973 -7.160 24.405 1.00 45.50 102 GLU A N 1
ATOM 861 C CA . GLU A 1 102 ? 8.977 -7.931 25.166 1.00 45.50 102 GLU A CA 1
ATOM 862 C C . GLU A 1 102 ? 9.713 -9.013 25.979 1.00 45.50 102 GLU A C 1
ATOM 864 O O . GLU A 1 102 ? 10.358 -9.875 25.381 1.00 45.50 102 GLU A O 1
ATOM 869 N N . PRO A 1 103 ? 9.683 -8.980 27.327 1.00 45.72 103 PRO A N 1
ATOM 870 C CA . PRO A 1 103 ? 10.334 -10.006 28.122 1.00 45.72 103 PRO A CA 1
ATOM 871 C C . PRO A 1 103 ? 9.547 -11.314 28.000 1.00 45.72 103 PRO A C 1
ATOM 873 O O . PRO A 1 103 ? 8.333 -11.338 28.213 1.00 45.72 103 PRO A O 1
ATOM 876 N N . ASP A 1 104 ? 10.256 -12.405 27.710 1.00 42.09 104 ASP A N 1
ATOM 877 C CA . ASP A 1 104 ? 9.786 -13.763 27.969 1.00 42.09 104 ASP A CA 1
ATOM 878 C C . ASP A 1 104 ? 9.288 -13.832 29.419 1.00 42.09 104 ASP A C 1
ATOM 880 O O . ASP A 1 104 ? 10.070 -13.668 30.355 1.00 42.09 104 ASP A O 1
ATOM 884 N N . VAL A 1 105 ? 7.988 -14.052 29.624 1.00 46.66 105 VAL A N 1
ATOM 885 C CA . VAL A 1 105 ? 7.429 -14.388 30.938 1.00 46.66 105 VAL A CA 1
ATOM 886 C C . VAL A 1 105 ? 7.516 -15.909 31.092 1.00 46.66 105 VAL A C 1
ATOM 888 O O . VAL A 1 105 ? 6.750 -16.616 30.429 1.00 46.66 105 VAL A O 1
ATOM 891 N N . PRO A 1 106 ? 8.395 -16.460 31.954 1.00 39.91 106 PRO A N 1
ATOM 892 C CA . PRO A 1 106 ? 8.321 -17.861 32.335 1.00 39.91 106 PRO A CA 1
ATOM 893 C C . PRO A 1 106 ? 7.145 -18.037 33.302 1.00 39.91 106 PRO A C 1
ATOM 895 O O . PRO A 1 106 ? 6.885 -17.192 34.157 1.00 3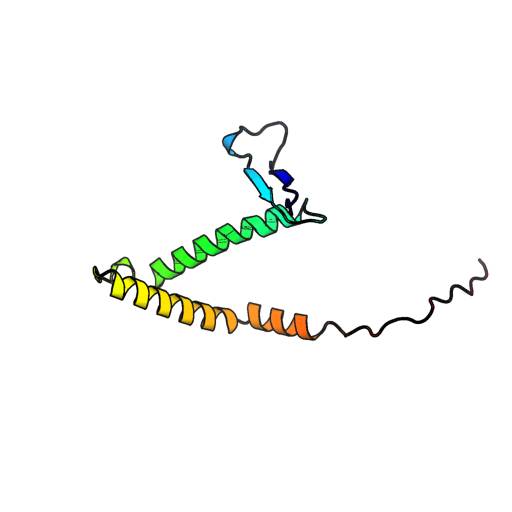9.91 106 PRO A O 1
ATOM 898 N N . GLY A 1 107 ? 6.408 -19.130 33.124 1.00 34.84 107 GLY A N 1
ATOM 899 C CA . GLY A 1 107 ? 5.125 -19.380 33.769 1.00 34.84 107 GLY A CA 1
ATOM 900 C C . GLY A 1 107 ? 5.111 -19.417 35.302 1.00 34.84 107 GLY A C 1
ATOM 901 O O . GLY A 1 107 ? 6.113 -19.668 35.959 1.00 34.84 107 GLY A O 1
ATOM 902 N N . SER A 1 108 ? 3.888 -19.213 35.807 1.00 41.03 108 SER A N 1
ATOM 903 C CA . SER A 1 108 ? 3.325 -19.623 37.103 1.00 41.03 108 SER A CA 1
ATOM 904 C C . SER A 1 108 ? 4.191 -19.451 38.354 1.00 41.03 108 SER A C 1
ATOM 906 O O . SER A 1 108 ? 5.096 -20.243 38.581 1.00 41.03 108 SER A O 1
ATOM 908 N N . ASN A 1 109 ? 3.778 -18.543 39.247 1.00 30.88 109 ASN A N 1
ATOM 909 C CA . ASN A 1 109 ? 3.489 -18.871 40.650 1.00 30.88 109 ASN A CA 1
ATOM 910 C C . ASN A 1 109 ? 2.627 -17.769 41.305 1.00 30.88 109 ASN A C 1
ATOM 912 O O . ASN A 1 109 ? 2.998 -16.602 41.311 1.00 30.88 109 ASN A O 1
ATOM 916 N N . SER A 1 110 ? 1.453 -18.195 41.791 1.00 34.78 110 SER A N 1
ATOM 917 C CA . SER A 1 110 ? 0.617 -17.635 42.874 1.00 34.78 110 SER A CA 1
ATOM 918 C C . SER A 1 110 ? 0.491 -16.107 43.032 1.00 34.78 110 SER A C 1
ATOM 920 O O . SER A 1 110 ? 1.350 -15.451 43.614 1.00 34.78 110 SER A O 1
ATOM 922 N N . PHE A 1 111 ? -0.678 -15.574 42.655 1.00 34.97 111 PHE A N 1
ATOM 923 C CA . PHE A 1 111 ? -1.225 -14.348 43.248 1.00 34.97 111 PHE A CA 1
ATOM 924 C C . PHE A 1 111 ? -1.673 -14.645 44.687 1.00 34.97 111 PHE A C 1
ATOM 926 O O . PHE A 1 111 ? -2.687 -15.316 44.877 1.00 34.97 111 PHE A O 1
ATOM 933 N N . ASP A 1 112 ? -0.944 -14.136 45.680 1.00 34.16 112 ASP A N 1
ATOM 934 C CA . ASP A 1 112 ? -1.388 -14.130 47.077 1.00 34.16 112 ASP A CA 1
ATOM 935 C C . ASP A 1 112 ? -2.239 -12.880 47.347 1.00 34.16 112 ASP A C 1
ATOM 937 O O . ASP A 1 112 ? -1.741 -11.755 47.421 1.00 34.16 112 ASP A O 1
ATOM 941 N N . PHE A 1 113 ? -3.550 -13.080 47.488 1.00 37.09 113 PHE A N 1
ATOM 942 C CA . PHE A 1 113 ? -4.469 -12.099 48.064 1.00 37.09 113 PHE A CA 1
ATOM 943 C C . PHE A 1 113 ? -4.545 -12.321 49.577 1.00 37.09 113 PHE A C 1
ATOM 945 O O . PHE A 1 113 ? -5.464 -12.964 50.079 1.00 37.09 113 PHE A O 1
ATOM 952 N N . SER A 1 114 ? -3.604 -11.752 50.322 1.00 40.88 114 SER A N 1
ATOM 953 C CA . SER A 1 114 ? -3.774 -11.567 51.764 1.00 40.88 114 SER A CA 1
ATOM 954 C C . SER A 1 114 ? -2.934 -10.395 52.251 1.00 40.88 114 SER A C 1
ATOM 956 O O . SER A 1 114 ? -1.736 -10.536 52.478 1.00 40.88 114 SER A O 1
ATOM 958 N N . ASN A 1 115 ? -3.573 -9.228 52.360 1.00 34.53 115 ASN A N 1
ATOM 959 C CA . ASN A 1 115 ? -3.592 -8.395 53.569 1.00 34.53 115 ASN A CA 1
ATOM 960 C C . ASN A 1 115 ? -4.226 -7.037 53.244 1.00 34.53 115 ASN A C 1
ATOM 962 O O . ASN A 1 115 ? -3.556 -6.100 52.824 1.00 34.53 115 ASN A O 1
ATOM 966 N N . ASN A 1 116 ? -5.534 -6.937 53.482 1.00 40.97 116 ASN A N 1
ATOM 967 C CA . ASN A 1 116 ? -6.124 -5.682 53.931 1.00 40.97 116 ASN A CA 1
ATOM 968 C C . ASN A 1 116 ? -6.261 -5.778 55.456 1.00 40.97 116 ASN A C 1
ATOM 970 O O . ASN A 1 116 ? -6.754 -6.799 55.946 1.00 4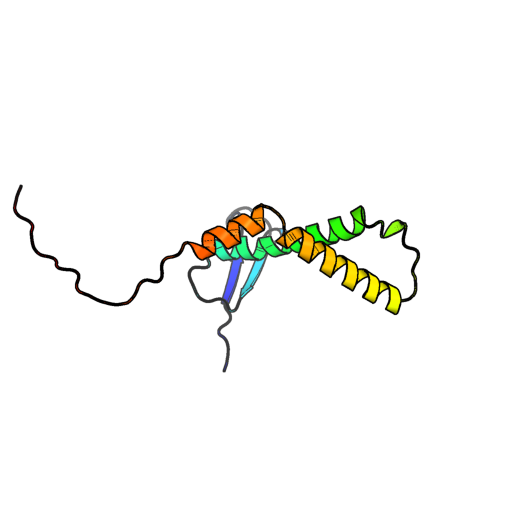0.97 116 ASN A O 1
ATOM 974 N N . PRO A 1 117 ? -5.865 -4.738 56.199 1.00 35.78 117 PRO A N 1
ATOM 975 C CA . PRO A 1 117 ? -6.834 -4.207 57.145 1.00 35.78 117 PRO A CA 1
ATOM 976 C C . PRO A 1 117 ? -6.926 -2.671 57.138 1.00 35.78 117 PRO A C 1
ATOM 978 O O . PRO A 1 117 ? -5.942 -1.961 57.328 1.00 35.78 117 PRO A O 1
ATOM 981 N N . SER A 1 118 ? -8.185 -2.230 57.028 1.00 36.03 118 SER A N 1
ATOM 982 C CA . SER A 1 118 ? -8.840 -1.108 57.725 1.00 36.03 118 SER A CA 1
ATOM 983 C C . SER A 1 118 ? -8.292 0.315 57.562 1.00 36.03 118 SER A C 1
ATOM 985 O O . SER A 1 118 ? -7.360 0.706 58.262 1.00 36.03 118 SER A O 1
ATOM 987 N N . CYS A 1 119 ? -9.008 1.117 56.765 1.00 34.25 119 CYS A N 1
ATOM 988 C CA . CYS A 1 119 ? -9.946 2.142 57.256 1.00 34.25 119 CYS A CA 1
ATOM 989 C C . CYS A 1 119 ? -11.115 2.280 56.270 1.00 34.25 119 CYS A C 1
ATOM 991 O O . CYS A 1 119 ? -10.860 2.174 55.050 1.00 34.25 119 CYS A O 1
#

pLDDT: mean 70.64, std 16.74, range [30.88, 89.75]

Secondary structure (DSSP, 8-state):
-PPP-EEEEE-S-TTT--GGG-EEEEE---S--TTHHHHHHHHHHHHHHHHHHHHHHTTTTT-----HHHHHHHHHHHHHHHHHHHHTSHHHHHHHHHHTTS-----------------

Organism: NCBI:txid2530354

Foldseek 3Di:
DDQDKDKDKDDPDDPDDDPVRIDIDIDSDDDDPPPVVVVVVVVVVVVVVVVVCLCVVVPVVVPPDPDPVVVVVVVVVSVVVVVVVVCVDPVNVVVVVVVVPDDDDDDDDDDDPDDDDDD

InterPro domains:
  IPR002559 Transposase IS4-like domain [PF01609] (24-84)
  IPR012337 Ribonuclease H-like superfamily [SSF53098] (8-89)
  IPR039365 Transposase IS701-like [PTHR33627] (18-92)

Sequence (119 aa):
MVKAITYWEITTDTETMPENYTTFFMTNIKGKLKNTLGDIYRLRTWVEYGFRQCKQELGWTDYRVTNFKHIERWWSIILCVYTMISLNSQAFLSLNQSRQTEPDVPGSNSFDFSNNPSC

Radius of gyration: 24.31 Å; chains: 1; bounding box: 45×38×82 Å